Protein AF-A0A8D5UFZ9-F1 (afdb_monomer_lite)

Foldseek 3Di:
DDPVVVVVLLVVLVVLLVQLVVLLDDDVPDDPVNVVVSVVSNVVSLVVLVVSVVVCVVVPHDCPSNPRSHDPRSDHRDDD

Sequence (80 aa):
MDQHLRSFLGDLIEIVHDKYHDSLQAEQDESDLDKTFRLGCNFAYYDVLELIESQLRAFGYDTKQFGVIAPEFGKMSESE

Organism: NCBI:txid1125966

Secondary structure (DSSP, 8-state):
--HHHHHHHHHHHHHHHHHHHHHH-PPTT--HHHHHHHHHHHHHHHHHHHHHHHHHHHTT--GGGGS-SS--TTS-----

pLDDT: mean 92.03, std 9.97, range [36.91, 97.94]

Radius of gyration: 14.18 Å; chains: 1; bounding box: 29×21×44 Å

Structure (mmCIF, N/CA/C/O backbone):
data_AF-A0A8D5UFZ9-F1
#
_entry.id   AF-A0A8D5UFZ9-F1
#
loop_
_atom_site.group_PDB
_atom_site.id
_atom_site.type_symbol
_atom_site.label_atom_id
_atom_site.label_alt_id
_atom_site.label_comp_id
_atom_site.label_asym_id
_atom_site.label_entity_id
_atom_site.label_seq_id
_atom_site.pdbx_PDB_ins_code
_atom_site.Cartn_x
_atom_site.Cartn_y
_atom_site.Cartn_z
_atom_site.occupancy
_atom_site.B_iso_or_equiv
_atom_site.auth_seq_id
_atom_site.auth_comp_id
_atom_site.auth_asym_id
_atom_site.auth_atom_id
_atom_site.pdbx_PDB_model_num
ATOM 1 N N . MET A 1 1 ? -11.162 5.011 18.699 1.00 85.56 1 MET A N 1
ATOM 2 C CA . MET A 1 1 ? -10.643 6.062 17.801 1.00 85.56 1 MET A CA 1
ATOM 3 C C . MET A 1 1 ? -11.777 7.015 17.473 1.00 85.56 1 MET A C 1
ATOM 5 O O . MET A 1 1 ? -12.895 6.537 17.326 1.00 85.56 1 MET A O 1
ATOM 9 N N . ASP A 1 2 ? -11.508 8.321 17.412 1.00 92.56 2 ASP A N 1
ATOM 10 C CA . ASP A 1 2 ? -12.489 9.324 16.965 1.00 92.56 2 ASP A CA 1
ATOM 11 C C . ASP A 1 2 ? -12.955 9.014 15.527 1.00 92.56 2 ASP A C 1
ATOM 13 O O . ASP A 1 2 ? -12.156 8.575 14.697 1.00 92.56 2 ASP A O 1
ATOM 17 N N . GLN A 1 3 ? -14.239 9.229 15.234 1.00 93.62 3 GLN A N 1
ATOM 18 C CA . GLN A 1 3 ? -14.835 9.034 13.914 1.00 93.62 3 GLN A CA 1
ATOM 19 C C . GLN A 1 3 ? -14.157 9.875 12.823 1.00 93.62 3 GLN A C 1
ATOM 21 O O . GLN A 1 3 ? -13.981 9.379 11.709 1.00 93.62 3 GLN A O 1
ATOM 26 N N . HIS A 1 4 ? -13.748 11.110 13.121 1.00 95.50 4 HIS A N 1
ATOM 27 C CA . HIS A 1 4 ? -13.055 11.955 12.146 1.00 95.50 4 HIS A CA 1
ATOM 28 C C . HIS A 1 4 ? -11.692 11.375 11.776 1.00 95.50 4 HIS A C 1
ATOM 30 O O . HIS A 1 4 ? -11.375 11.247 10.596 1.00 95.50 4 HIS A O 1
ATOM 36 N N . LEU A 1 5 ? -10.922 10.950 12.782 1.00 93.69 5 LEU A N 1
ATOM 37 C CA . LEU A 1 5 ? -9.629 10.304 12.569 1.00 93.69 5 LEU A CA 1
ATOM 38 C C . LEU A 1 5 ? -9.786 8.977 11.819 1.00 93.69 5 LEU A C 1
ATOM 40 O O . LEU A 1 5 ? -8.999 8.681 10.927 1.00 93.6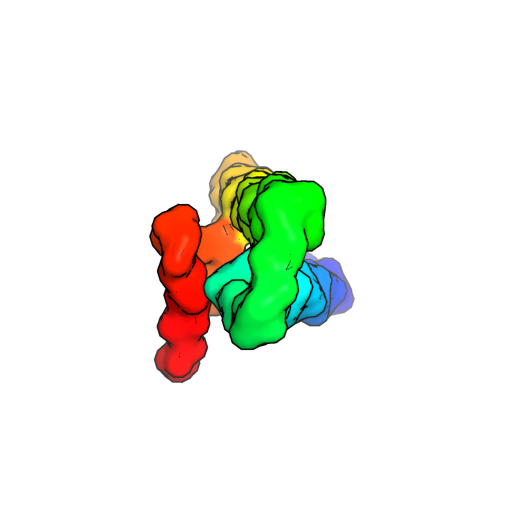9 5 LEU A O 1
ATOM 44 N N . ARG A 1 6 ? -10.825 8.198 12.141 1.00 94.06 6 ARG A N 1
ATOM 45 C CA . ARG A 1 6 ? -11.130 6.956 11.426 1.00 94.06 6 ARG A CA 1
ATOM 46 C C . ARG A 1 6 ? -11.441 7.209 9.953 1.00 94.06 6 ARG A C 1
ATOM 48 O O . ARG A 1 6 ? -10.919 6.489 9.116 1.00 94.06 6 ARG A O 1
ATOM 55 N N . SER A 1 7 ? -12.270 8.204 9.651 1.00 96.31 7 SER A N 1
ATOM 56 C CA . SER A 1 7 ? -12.639 8.522 8.264 1.00 96.31 7 SER A CA 1
ATOM 57 C C . SER A 1 7 ? -11.413 8.999 7.485 1.00 96.31 7 SER A C 1
ATOM 59 O O . SER A 1 7 ? -11.108 8.449 6.440 1.00 96.31 7 SER A O 1
ATOM 61 N N . PHE A 1 8 ? -10.624 9.903 8.077 1.00 96.62 8 PHE A N 1
ATOM 62 C CA . PHE A 1 8 ? -9.365 10.370 7.494 1.00 96.62 8 PHE A CA 1
ATOM 63 C C . PHE A 1 8 ? -8.389 9.227 7.180 1.00 96.62 8 PHE A C 1
ATOM 65 O O . PHE A 1 8 ? -7.789 9.205 6.111 1.00 96.62 8 PHE A O 1
ATOM 72 N N . LEU A 1 9 ? -8.212 8.281 8.109 1.00 96.25 9 LEU A N 1
ATOM 73 C CA . LEU A 1 9 ? -7.335 7.131 7.888 1.00 96.25 9 LEU A CA 1
ATOM 74 C C . LEU A 1 9 ? -7.884 6.192 6.813 1.00 96.25 9 LEU A C 1
ATOM 76 O O . LEU A 1 9 ? -7.093 5.670 6.039 1.00 96.25 9 LEU A O 1
ATOM 80 N N . GLY A 1 10 ? -9.204 5.998 6.753 1.00 96.38 10 GLY A N 1
ATOM 81 C CA . GLY A 1 10 ? -9.850 5.232 5.686 1.00 96.38 10 GLY A CA 1
ATOM 82 C C . GLY A 1 10 ? -9.561 5.833 4.313 1.00 96.38 10 GLY A C 1
ATOM 83 O O . GLY A 1 10 ? -8.995 5.149 3.467 1.00 96.38 10 GLY A O 1
ATOM 84 N N . ASP A 1 11 ? -9.833 7.130 4.151 1.00 97.25 11 ASP A N 1
ATOM 85 C CA . ASP A 1 11 ? -9.581 7.860 2.903 1.00 97.25 11 ASP A CA 1
ATOM 86 C C . ASP A 1 11 ? -8.089 7.822 2.525 1.00 97.25 11 ASP A C 1
ATOM 88 O O . ASP A 1 11 ? -7.727 7.626 1.367 1.00 97.25 11 ASP A O 1
ATOM 92 N N . LEU A 1 12 ? -7.191 7.983 3.507 1.00 97.56 12 LEU A N 1
ATOM 93 C CA . LEU A 1 12 ? -5.748 7.907 3.279 1.00 97.56 12 LEU A CA 1
ATOM 94 C C . LEU A 1 12 ? -5.322 6.519 2.785 1.00 97.56 12 LEU A C 1
ATOM 96 O O . LEU A 1 12 ? -4.535 6.428 1.845 1.00 97.56 12 LEU A O 1
ATOM 100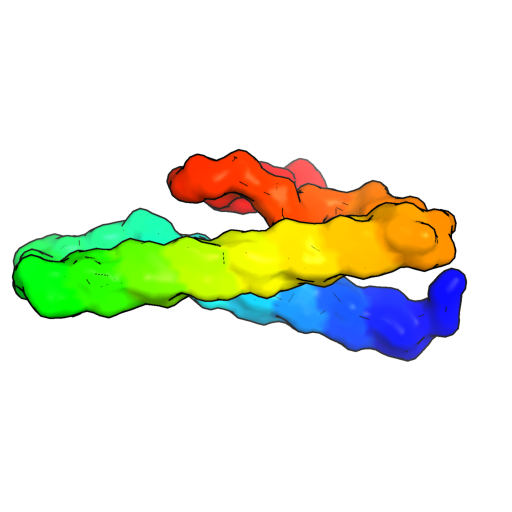 N N . ILE A 1 13 ? -5.814 5.454 3.423 1.00 97.31 13 ILE A N 1
ATOM 101 C CA . ILE A 1 13 ? -5.507 4.069 3.048 1.00 97.31 13 ILE A CA 1
ATOM 102 C C . ILE A 1 13 ? -6.002 3.792 1.624 1.00 97.31 13 ILE A C 1
ATOM 104 O O . ILE A 1 13 ? -5.248 3.238 0.829 1.00 97.31 13 ILE A O 1
ATOM 108 N N . GLU A 1 14 ? -7.212 4.234 1.277 1.00 96.81 14 GLU A N 1
ATOM 109 C CA . GLU A 1 14 ? -7.788 4.086 -0.066 1.00 96.81 14 GLU A CA 1
ATOM 110 C C . GLU A 1 14 ? -6.945 4.806 -1.131 1.00 96.81 14 GLU A C 1
ATOM 112 O O . GLU A 1 14 ? -6.528 4.194 -2.111 1.00 96.81 14 GLU A O 1
ATOM 117 N N . ILE A 1 15 ? -6.555 6.062 -0.886 1.00 97.56 15 ILE A N 1
ATOM 118 C CA . ILE A 1 15 ? -5.699 6.828 -1.809 1.00 97.56 15 ILE A CA 1
ATOM 119 C C . ILE A 1 15 ? -4.343 6.145 -2.036 1.00 97.56 15 ILE A C 1
ATOM 121 O O . ILE A 1 15 ? -3.792 6.189 -3.141 1.00 97.56 15 ILE A O 1
ATOM 125 N N . VAL A 1 16 ? -3.748 5.567 -0.990 1.00 97.44 16 VAL A N 1
ATOM 126 C CA . VAL A 1 16 ? -2.459 4.873 -1.118 1.00 97.44 16 VAL A CA 1
ATOM 127 C C . VAL A 1 16 ? -2.635 3.537 -1.843 1.00 97.44 16 VAL A C 1
ATOM 129 O O . VAL A 1 16 ? -1.785 3.203 -2.670 1.00 97.44 16 VAL A O 1
ATOM 132 N N . HIS A 1 17 ? -3.734 2.812 -1.605 1.00 96.25 17 HIS A N 1
ATOM 133 C CA . HIS A 1 17 ? -4.087 1.610 -2.370 1.00 96.25 17 HIS A CA 1
ATOM 134 C C . HIS A 1 17 ? -4.229 1.901 -3.857 1.00 96.25 17 HIS A C 1
ATOM 136 O O . HIS A 1 17 ? -3.620 1.190 -4.650 1.00 96.25 17 HIS A O 1
ATOM 142 N N . ASP A 1 18 ? -4.947 2.959 -4.235 1.00 95.81 18 ASP A N 1
ATOM 143 C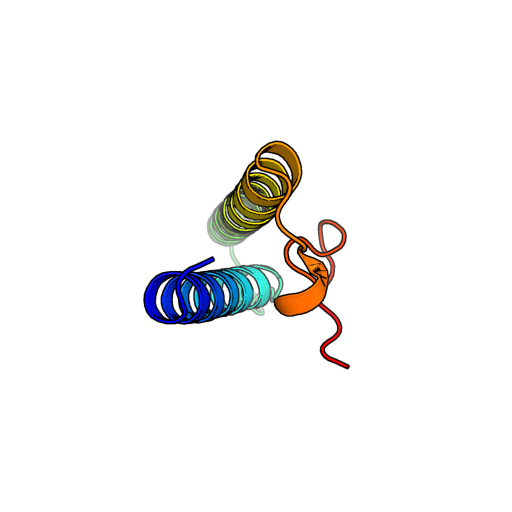 CA . ASP A 1 18 ? -5.113 3.345 -5.641 1.00 95.81 18 ASP A CA 1
ATOM 144 C C . ASP A 1 18 ? -3.755 3.579 -6.310 1.00 95.81 18 ASP A C 1
ATOM 146 O O . ASP A 1 18 ? -3.441 3.001 -7.348 1.00 95.81 18 ASP A O 1
ATOM 150 N N . LYS A 1 19 ? -2.878 4.346 -5.652 1.00 96.25 19 LYS A N 1
ATOM 151 C CA . LYS A 1 19 ? -1.518 4.609 -6.145 1.00 96.25 19 LYS A CA 1
ATOM 152 C C . LYS A 1 19 ? -0.664 3.347 -6.248 1.00 96.25 19 LYS A C 1
ATOM 154 O O . LYS A 1 19 ? 0.126 3.195 -7.183 1.00 96.25 19 LYS A O 1
ATOM 159 N N . TYR A 1 20 ?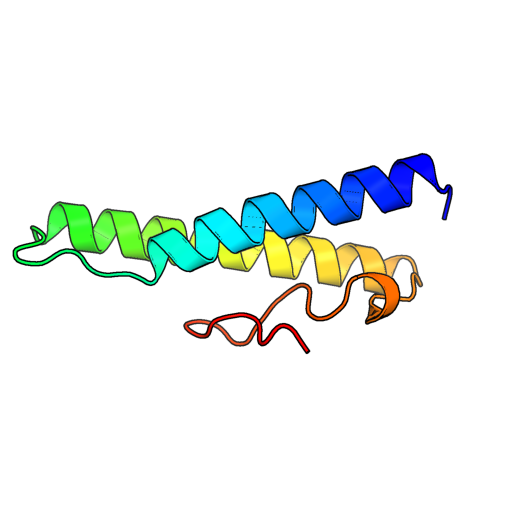 -0.790 2.452 -5.275 1.00 96.50 20 TYR A N 1
ATOM 160 C CA . TYR A 1 20 ? -0.097 1.173 -5.286 1.00 96.50 20 TYR A CA 1
ATOM 161 C C . TYR A 1 20 ? -0.607 0.280 -6.422 1.00 96.50 20 TYR A C 1
ATOM 163 O O . TYR A 1 20 ? 0.201 -0.282 -7.161 1.00 96.50 20 TYR A O 1
ATOM 171 N N . HIS A 1 21 ? -1.919 0.208 -6.625 1.00 94.75 21 HIS A N 1
ATOM 172 C CA . HIS A 1 21 ? -2.529 -0.535 -7.717 1.00 94.75 21 HIS A CA 1
ATOM 173 C C . HIS A 1 21 ? -2.075 0.006 -9.078 1.00 94.75 21 HIS A C 1
ATOM 175 O O . HIS A 1 21 ? -1.592 -0.777 -9.897 1.00 94.75 21 HIS A O 1
ATOM 181 N N . ASP A 1 22 ? -2.105 1.322 -9.286 1.00 94.25 22 ASP A N 1
ATOM 182 C CA . ASP A 1 22 ? -1.604 1.947 -10.515 1.00 94.25 22 ASP A CA 1
ATOM 183 C C . ASP A 1 22 ? -0.145 1.545 -10.790 1.00 94.25 22 ASP A C 1
ATOM 185 O O . ASP A 1 22 ? 0.216 1.179 -11.906 1.00 94.25 22 ASP A O 1
ATOM 189 N N . SER A 1 23 ? 0.701 1.507 -9.754 1.00 94.75 23 SER A N 1
ATOM 190 C CA . SER A 1 23 ? 2.111 1.111 -9.898 1.00 94.75 23 SER A CA 1
ATOM 191 C C . SER A 1 23 ? 2.330 -0.374 -10.248 1.00 94.75 23 SER A C 1
ATOM 193 O O . SER A 1 23 ? 3.390 -0.744 -10.765 1.00 94.75 23 SER A O 1
ATOM 195 N N . LEU A 1 24 ? 1.352 -1.248 -9.983 1.00 93.50 24 LEU A N 1
ATOM 196 C CA . LEU A 1 24 ? 1.425 -2.667 -10.353 1.00 93.50 24 LEU A CA 1
ATOM 197 C C . LEU A 1 24 ? 1.193 -2.881 -11.854 1.00 93.50 24 LEU A C 1
ATOM 199 O O . LEU A 1 24 ? 1.636 -3.894 -12.401 1.00 93.50 24 LEU A O 1
ATOM 203 N N . GLN A 1 25 ? 0.528 -1.941 -12.526 1.00 92.25 25 GLN A N 1
ATOM 204 C CA . GLN A 1 25 ? 0.192 -2.051 -13.939 1.00 92.25 25 GLN A CA 1
ATOM 205 C C . GLN A 1 25 ? 1.374 -1.597 -14.801 1.00 92.25 25 GLN A C 1
ATOM 207 O O . GLN A 1 25 ? 1.779 -0.440 -14.776 1.00 92.25 25 GLN A O 1
ATOM 212 N N . ALA A 1 26 ? 1.960 -2.528 -15.554 1.00 89.62 26 ALA A N 1
ATOM 213 C CA . ALA A 1 26 ? 2.984 -2.198 -16.540 1.00 89.62 26 ALA A CA 1
ATOM 214 C C . ALA A 1 26 ? 2.338 -1.631 -17.811 1.00 89.62 26 ALA A C 1
ATOM 216 O O . ALA A 1 26 ? 1.341 -2.176 -18.295 1.00 89.62 26 ALA A O 1
ATOM 217 N N . GLU A 1 27 ? 2.931 -0.583 -18.378 1.00 89.00 27 GLU A N 1
ATOM 218 C CA . GLU A 1 27 ? 2.516 -0.056 -19.678 1.00 89.00 27 GLU A CA 1
ATOM 219 C C . GLU A 1 27 ? 3.106 -0.898 -20.822 1.00 89.00 27 GLU A C 1
ATOM 221 O O . GLU A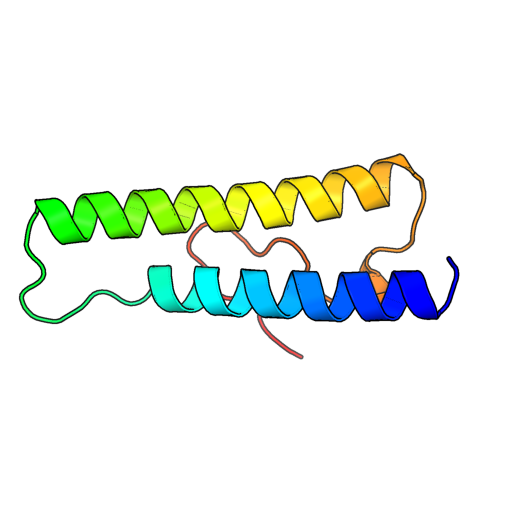 1 27 ? 4.194 -1.473 -20.705 1.00 89.00 27 GLU A O 1
ATOM 226 N N . GLN A 1 28 ? 2.383 -0.991 -21.945 1.00 84.69 28 GLN A N 1
ATOM 227 C CA . GLN A 1 28 ? 2.949 -1.576 -23.163 1.00 84.69 28 GLN A CA 1
ATOM 228 C C . GLN A 1 28 ? 4.062 -0.661 -23.676 1.00 84.69 28 GLN A C 1
ATOM 230 O O . GLN A 1 28 ? 3.874 0.549 -23.760 1.00 84.69 28 GLN A O 1
ATOM 235 N N . ASP A 1 29 ? 5.207 -1.256 -24.010 1.00 89.94 29 ASP A N 1
ATOM 236 C CA . ASP A 1 29 ? 6.410 -0.552 -24.464 1.00 89.94 29 ASP A CA 1
ATOM 237 C C . ASP A 1 29 ? 7.066 0.370 -23.408 1.00 89.94 29 ASP A C 1
ATOM 239 O O . ASP A 1 29 ? 7.760 1.322 -23.770 1.00 89.94 29 ASP A O 1
ATOM 243 N N . GLU A 1 30 ? 6.903 0.074 -22.104 1.00 92.31 30 GLU A N 1
ATOM 244 C CA . GLU A 1 30 ? 7.595 0.811 -21.029 1.00 92.31 30 GLU A CA 1
ATOM 245 C C . GLU A 1 30 ? 9.124 0.794 -21.221 1.00 92.31 30 GLU A C 1
ATOM 247 O O . GLU A 1 30 ? 9.730 -0.250 -21.488 1.00 92.31 30 GLU A O 1
ATOM 252 N N . SER A 1 31 ? 9.774 1.955 -21.073 1.00 95.69 31 SER A N 1
ATOM 253 C CA . SER A 1 31 ? 11.237 2.017 -21.097 1.00 95.69 31 SER A CA 1
ATOM 254 C C . SER A 1 31 ? 11.833 1.401 -19.824 1.00 95.69 31 SER A C 1
ATOM 256 O O . SER A 1 31 ? 11.180 1.335 -18.781 1.00 95.69 31 SER A O 1
ATOM 258 N N . ASP A 1 32 ? 13.110 1.004 -19.859 1.00 94.81 32 ASP A N 1
ATOM 259 C CA . ASP A 1 32 ? 13.802 0.486 -18.666 1.00 94.81 32 ASP A CA 1
ATOM 260 C C . ASP A 1 32 ? 13.804 1.494 -17.500 1.00 94.81 32 ASP A C 1
ATOM 262 O O . ASP A 1 32 ? 13.754 1.108 -16.325 1.00 94.81 32 ASP A O 1
ATOM 266 N N . LEU A 1 33 ? 13.846 2.794 -17.817 1.00 95.81 33 LEU A N 1
ATOM 267 C CA . LEU A 1 33 ? 13.785 3.862 -16.824 1.00 95.81 33 LEU A CA 1
ATOM 268 C C . LEU A 1 33 ? 12.389 3.953 -16.199 1.00 95.81 33 LEU A C 1
ATOM 270 O O . LEU A 1 33 ? 12.284 3.980 -14.973 1.00 95.81 33 LEU A O 1
ATOM 274 N N . ASP A 1 34 ? 11.340 3.943 -17.022 1.00 95.06 34 ASP A N 1
ATOM 275 C CA . ASP A 1 34 ? 9.949 4.025 -16.559 1.00 95.06 34 ASP A CA 1
ATOM 276 C C . ASP A 1 34 ? 9.579 2.801 -15.721 1.00 95.06 34 ASP A C 1
ATOM 278 O O . ASP A 1 34 ? 9.011 2.934 -14.637 1.00 95.06 34 ASP A O 1
ATOM 282 N N . LYS A 1 35 ? 10.019 1.613 -16.145 1.00 95.19 35 LYS A N 1
ATOM 283 C CA . LYS A 1 35 ? 9.893 0.378 -15.368 1.00 95.19 35 LYS A CA 1
ATOM 284 C C . LYS A 1 35 ? 10.548 0.496 -13.996 1.00 95.19 35 LYS A C 1
ATOM 286 O O . LYS A 1 35 ? 9.951 0.132 -12.984 1.00 95.19 35 LYS A O 1
ATOM 291 N N . THR A 1 36 ? 11.785 0.987 -13.945 1.00 96.31 36 THR A N 1
ATOM 292 C CA . THR A 1 36 ? 12.521 1.139 -12.681 1.00 96.31 36 THR A CA 1
ATOM 293 C C . THR A 1 36 ? 11.825 2.142 -11.764 1.00 96.31 36 THR A C 1
ATOM 295 O O . THR A 1 36 ? 11.676 1.887 -10.569 1.00 96.31 36 THR A O 1
ATOM 298 N N . PHE A 1 37 ? 11.355 3.257 -12.324 1.00 95.94 37 PHE A N 1
ATOM 299 C CA . PHE A 1 37 ? 10.592 4.262 -11.594 1.00 95.94 37 PHE A CA 1
ATOM 300 C C . PHE A 1 37 ? 9.294 3.678 -11.024 1.00 95.94 37 PHE A C 1
ATOM 302 O O . PHE A 1 37 ? 9.050 3.786 -9.822 1.00 95.94 37 PHE A O 1
ATOM 309 N N . ARG A 1 38 ? 8.515 2.975 -11.850 1.00 96.00 38 ARG A N 1
ATOM 310 C CA . ARG A 1 38 ? 7.271 2.307 -11.456 1.00 96.00 38 ARG A CA 1
ATOM 311 C C . ARG A 1 38 ? 7.487 1.290 -10.335 1.00 96.00 38 ARG A C 1
ATOM 313 O O . ARG A 1 38 ? 6.747 1.305 -9.356 1.00 96.00 38 ARG A O 1
ATOM 320 N N . LEU A 1 39 ? 8.519 0.448 -10.429 1.00 94.94 39 LEU A N 1
ATOM 321 C CA . LEU A 1 39 ? 8.873 -0.503 -9.367 1.00 94.94 39 LEU A CA 1
ATOM 322 C C . LEU A 1 39 ? 9.294 0.205 -8.068 1.00 94.94 39 LEU A C 1
ATOM 324 O O . LEU A 1 39 ? 8.967 -0.260 -6.977 1.00 94.94 39 LEU A O 1
ATOM 328 N N . GLY A 1 40 ? 9.973 1.350 -8.171 1.00 96.69 40 GLY A N 1
ATOM 329 C CA . GLY A 1 40 ? 10.278 2.203 -7.022 1.00 96.69 40 GLY A CA 1
ATOM 330 C C . GLY A 1 40 ? 9.016 2.765 -6.360 1.00 96.69 40 GLY A C 1
ATOM 331 O O . GLY A 1 40 ? 8.879 2.690 -5.140 1.00 96.69 40 GLY A O 1
ATOM 332 N N . CYS A 1 41 ? 8.067 3.268 -7.155 1.00 96.19 41 CYS A N 1
ATOM 333 C CA . CYS A 1 41 ? 6.755 3.705 -6.671 1.00 96.19 41 CYS A CA 1
ATOM 334 C C . CYS A 1 41 ? 5.989 2.560 -6.001 1.00 96.19 41 CYS A C 1
ATOM 336 O O . CYS A 1 41 ? 5.432 2.748 -4.922 1.00 96.19 41 CYS A O 1
ATOM 338 N N . ASN A 1 42 ? 6.019 1.370 -6.600 1.00 95.50 42 ASN A N 1
ATOM 339 C CA . ASN A 1 42 ? 5.386 0.178 -6.055 1.00 95.50 42 ASN A CA 1
ATOM 340 C C . ASN A 1 42 ? 5.888 -0.153 -4.648 1.00 95.50 42 ASN A C 1
ATOM 342 O O . ASN A 1 42 ? 5.086 -0.321 -3.729 1.00 95.50 42 ASN A O 1
ATOM 346 N N . PHE A 1 43 ? 7.208 -0.160 -4.460 1.00 96.38 43 PHE A N 1
ATOM 347 C CA . PHE A 1 43 ? 7.809 -0.352 -3.145 1.00 96.38 43 PHE A CA 1
ATOM 348 C C . PHE A 1 43 ? 7.432 0.765 -2.164 1.00 96.38 43 PHE A C 1
ATOM 350 O O . PHE A 1 43 ? 7.053 0.482 -1.031 1.00 96.38 43 PHE A O 1
ATOM 357 N N . ALA A 1 44 ? 7.482 2.025 -2.600 1.00 97.62 44 ALA A N 1
ATOM 358 C CA . ALA A 1 44 ? 7.188 3.168 -1.740 1.00 97.62 44 ALA A CA 1
ATOM 359 C C . ALA A 1 44 ? 5.740 3.172 -1.224 1.00 97.62 44 ALA A C 1
ATOM 361 O O . ALA A 1 44 ? 5.514 3.433 -0.045 1.00 97.62 44 ALA A O 1
ATOM 362 N N . TYR A 1 45 ? 4.752 2.877 -2.074 1.00 97.75 45 TYR A N 1
ATOM 363 C CA . TYR A 1 45 ? 3.354 2.842 -1.636 1.00 97.75 45 TYR A CA 1
ATOM 364 C C . TYR A 1 45 ? 3.063 1.645 -0.730 1.00 97.75 45 TYR A C 1
ATOM 366 O O . TYR A 1 45 ? 2.342 1.795 0.256 1.00 97.75 45 TYR A O 1
ATOM 374 N N . TYR A 1 46 ? 3.673 0.491 -1.006 1.00 96.88 46 TYR A N 1
ATOM 375 C CA . TYR A 1 46 ? 3.580 -0.666 -0.120 1.00 96.88 46 TYR A CA 1
ATOM 376 C C . TYR A 1 46 ? 4.144 -0.376 1.279 1.00 96.88 46 TYR A C 1
ATOM 378 O O . TYR A 1 46 ? 3.478 -0.655 2.273 1.00 96.88 46 TYR A O 1
ATOM 386 N N . ASP A 1 47 ? 5.340 0.216 1.361 1.00 97.69 47 ASP A N 1
ATOM 387 C CA . ASP A 1 47 ? 5.993 0.565 2.632 1.00 97.69 47 ASP A CA 1
ATOM 388 C C . ASP A 1 47 ? 5.123 1.515 3.471 1.00 97.69 47 ASP A C 1
ATOM 390 O O . ASP A 1 47 ? 4.978 1.344 4.680 1.00 97.69 47 ASP A O 1
ATOM 394 N N . VAL A 1 48 ? 4.440 2.466 2.823 1.00 97.94 48 VAL A N 1
ATOM 395 C CA . VAL A 1 48 ? 3.481 3.354 3.496 1.00 97.94 48 VAL A CA 1
ATOM 396 C C . VAL A 1 48 ? 2.292 2.578 4.074 1.00 97.94 48 VAL A C 1
ATOM 398 O O . VAL A 1 48 ? 1.915 2.833 5.220 1.00 97.94 48 VAL A O 1
ATOM 401 N N . LEU A 1 49 ? 1.703 1.638 3.327 1.00 97.38 49 LEU A N 1
ATOM 402 C CA . LEU A 1 49 ? 0.600 0.806 3.828 1.00 97.38 49 LEU A CA 1
ATOM 403 C C . LEU A 1 49 ? 1.047 -0.059 5.015 1.00 97.38 49 LEU A C 1
ATOM 405 O O . LEU A 1 49 ? 0.345 -0.121 6.028 1.00 97.38 49 LEU A O 1
ATOM 409 N N . GLU A 1 50 ? 2.229 -0.675 4.923 1.00 97.19 50 GLU A N 1
ATOM 410 C CA . GLU A 1 50 ? 2.802 -1.483 6.005 1.00 97.19 50 GLU A CA 1
ATOM 411 C C . GLU A 1 50 ? 3.067 -0.635 7.253 1.00 97.19 50 GLU A C 1
ATOM 413 O O . GLU A 1 50 ? 2.711 -1.027 8.369 1.00 97.19 50 GLU A O 1
ATOM 418 N N . LEU A 1 51 ? 3.611 0.571 7.072 1.00 97.94 51 LEU A N 1
ATOM 419 C CA . LEU A 1 51 ? 3.853 1.508 8.159 1.00 97.94 51 LEU A CA 1
ATOM 420 C C . LEU A 1 51 ? 2.546 1.910 8.850 1.00 97.94 51 LEU A C 1
ATOM 422 O O . LEU A 1 51 ? 2.480 1.869 10.080 1.00 97.94 51 LEU A O 1
ATOM 426 N N . ILE A 1 52 ? 1.502 2.267 8.092 1.00 96.81 52 ILE A N 1
ATOM 427 C CA . ILE A 1 52 ? 0.182 2.607 8.650 1.00 96.81 52 ILE A CA 1
ATOM 428 C C . ILE A 1 52 ? -0.355 1.438 9.479 1.00 96.81 52 ILE A C 1
ATOM 430 O O . ILE A 1 52 ? -0.744 1.627 10.635 1.00 96.81 52 ILE A O 1
ATOM 434 N N . GLU A 1 53 ? -0.350 0.226 8.923 1.00 96.56 53 GLU A N 1
ATOM 435 C CA . GLU A 1 53 ? -0.849 -0.956 9.620 1.00 96.56 53 GLU A CA 1
ATOM 436 C C . GLU A 1 53 ? -0.051 -1.251 10.898 1.00 96.56 53 GLU A C 1
ATOM 438 O O . GLU A 1 53 ? -0.633 -1.492 11.961 1.00 96.56 53 GLU A O 1
ATOM 443 N N . SER A 1 54 ? 1.277 -1.185 10.813 1.00 96.88 54 SER A N 1
ATOM 444 C CA . SER A 1 54 ? 2.192 -1.405 11.931 1.00 96.88 54 SER A CA 1
ATOM 445 C C . SER A 1 54 ? 1.955 -0.403 13.061 1.00 96.88 54 SER A C 1
ATOM 447 O O . SER A 1 54 ? 1.817 -0.802 14.221 1.00 96.88 54 SER A O 1
ATOM 449 N N . GLN A 1 55 ? 1.805 0.888 12.741 1.00 96.88 55 GLN A N 1
ATOM 450 C CA . GLN A 1 55 ? 1.497 1.912 13.740 1.00 96.88 55 GLN A CA 1
ATOM 451 C C . GLN A 1 55 ? 0.125 1.684 14.382 1.00 96.88 55 GLN A C 1
ATOM 453 O O . GLN A 1 55 ? 0.000 1.739 15.605 1.00 96.88 55 GLN A O 1
ATOM 458 N N . LEU A 1 56 ? -0.910 1.365 13.602 1.00 95.62 56 LEU A N 1
ATOM 459 C CA . LEU A 1 56 ? -2.239 1.103 14.160 1.00 95.62 56 LEU A CA 1
ATOM 460 C C . LEU A 1 56 ? -2.229 -0.093 15.120 1.00 95.62 56 LEU A C 1
ATOM 462 O O . LEU A 1 56 ? -2.766 0.005 16.227 1.00 95.62 56 LEU A O 1
ATOM 466 N N . ARG A 1 57 ? -1.557 -1.187 14.741 1.00 94.94 57 ARG A N 1
ATOM 467 C CA . ARG A 1 57 ? -1.384 -2.370 15.596 1.00 94.94 57 ARG A CA 1
ATOM 468 C C . ARG A 1 57 ? -0.585 -2.049 16.859 1.00 94.94 57 ARG A C 1
ATOM 470 O O . ARG A 1 57 ? -0.991 -2.456 17.946 1.00 94.94 57 ARG A O 1
ATOM 477 N N . ALA A 1 58 ? 0.511 -1.299 16.743 1.00 97.00 58 ALA A N 1
ATOM 478 C CA . ALA A 1 58 ? 1.362 -0.927 17.876 1.00 97.00 58 ALA A CA 1
ATOM 479 C C . ALA A 1 58 ? 0.615 -0.094 18.932 1.00 97.00 58 ALA A C 1
ATOM 481 O O . ALA A 1 58 ? 0.860 -0.243 20.128 1.00 97.00 58 ALA A O 1
ATOM 482 N N . PHE A 1 59 ? -0.335 0.739 18.501 1.00 94.88 59 PHE A N 1
ATOM 483 C CA . PHE A 1 59 ? -1.198 1.523 19.388 1.00 94.88 59 PHE A CA 1
ATOM 484 C C . PHE A 1 59 ? -2.451 0.765 19.868 1.00 94.88 59 PHE A C 1
ATOM 486 O O . PHE A 1 59 ? -3.275 1.332 20.587 1.00 94.88 59 PHE A O 1
ATOM 493 N N . GLY A 1 60 ? -2.600 -0.516 19.510 1.00 94.25 60 GLY A N 1
ATOM 494 C CA . GLY A 1 60 ? -3.704 -1.367 19.954 1.00 94.25 60 GLY A CA 1
ATOM 495 C C . GLY A 1 60 ? -5.036 -1.092 19.253 1.00 94.25 60 GLY A C 1
ATOM 496 O O . GLY A 1 60 ? -6.089 -1.435 19.793 1.00 94.25 60 GLY A O 1
ATOM 497 N N . TYR A 1 61 ? -5.020 -0.466 18.072 1.00 93.56 61 TYR A N 1
ATOM 498 C CA . TYR A 1 61 ? -6.226 -0.296 17.267 1.00 93.56 61 TYR A CA 1
ATOM 499 C C . TYR A 1 61 ? -6.575 -1.581 16.515 1.00 93.56 61 TYR A C 1
ATOM 501 O O . TYR A 1 61 ? -5.704 -2.278 15.998 1.00 93.56 61 TYR A O 1
ATOM 509 N N . ASP A 1 62 ? -7.874 -1.868 16.410 1.00 91.38 62 ASP A N 1
ATOM 510 C CA . ASP A 1 62 ? -8.371 -2.939 15.550 1.00 91.38 62 ASP A CA 1
ATOM 511 C C . ASP A 1 62 ? -8.240 -2.517 14.081 1.00 91.38 62 ASP A C 1
ATOM 513 O O . ASP A 1 62 ? -8.969 -1.639 13.616 1.00 91.38 62 ASP A O 1
ATOM 517 N N . THR A 1 63 ? -7.296 -3.106 13.345 1.00 91.88 63 THR A N 1
ATOM 518 C CA . THR A 1 63 ? -7.085 -2.782 11.926 1.00 91.88 63 THR A CA 1
ATOM 519 C C . THR A 1 63 ? -8.155 -3.374 11.019 1.00 91.88 63 THR A C 1
ATOM 521 O O . THR A 1 63 ? -8.346 -2.865 9.919 1.00 91.88 63 THR A O 1
ATOM 524 N N . LYS A 1 64 ? -8.935 -4.362 11.485 1.00 89.56 64 LYS A N 1
ATOM 525 C CA . LYS A 1 64 ? -9.993 -4.992 10.677 1.00 89.56 64 LYS A CA 1
ATOM 526 C C . LYS A 1 64 ? -11.090 -4.014 10.270 1.00 89.56 64 LYS A C 1
ATOM 528 O O . LYS A 1 64 ? -11.767 -4.233 9.273 1.00 89.56 64 LYS A O 1
ATOM 533 N N . GLN A 1 65 ? -11.247 -2.914 11.006 1.00 90.50 65 GLN A N 1
ATOM 534 C CA . GLN A 1 65 ? -12.211 -1.858 10.682 1.00 90.50 65 GLN A CA 1
ATOM 535 C C . GLN A 1 65 ? -11.903 -1.104 9.374 1.00 90.50 65 GLN A C 1
ATOM 537 O O . GLN A 1 65 ? -12.740 -0.301 8.957 1.00 90.50 65 GLN A O 1
ATOM 542 N N . PHE A 1 66 ? -10.714 -1.322 8.796 1.00 91.12 66 PHE A N 1
ATOM 543 C CA . PHE A 1 66 ? -10.233 -0.753 7.535 1.00 91.12 66 PHE A CA 1
ATOM 544 C C . PHE A 1 66 ? -10.065 -1.809 6.427 1.00 91.12 66 PHE A C 1
ATOM 546 O O . PHE A 1 66 ? -9.559 -1.485 5.360 1.00 91.12 66 PHE A O 1
ATOM 553 N N . GLY A 1 67 ? -10.445 -3.070 6.670 1.00 89.50 67 GLY A N 1
ATOM 554 C CA . GLY A 1 67 ? -10.149 -4.170 5.750 1.00 89.50 67 GLY A CA 1
ATOM 555 C C . GLY A 1 67 ? -8.657 -4.520 5.712 1.00 89.50 67 GLY A C 1
ATOM 556 O O . GLY A 1 67 ? -7.970 -4.472 6.737 1.00 89.50 67 GLY A O 1
ATOM 557 N N . VAL A 1 68 ? -8.162 -4.905 4.534 1.00 92.19 68 VAL A N 1
ATOM 558 C CA . VAL A 1 68 ? -6.739 -5.190 4.298 1.00 92.19 68 VAL A CA 1
ATOM 559 C C . VAL A 1 68 ? -5.995 -3.872 4.076 1.00 92.19 68 VAL A C 1
ATOM 561 O O . VAL A 1 68 ? -6.173 -3.219 3.049 1.00 92.19 68 VAL A O 1
ATOM 564 N N . ILE A 1 69 ? -5.153 -3.478 5.037 1.00 93.31 69 ILE A N 1
ATOM 565 C CA . ILE A 1 69 ? -4.351 -2.251 4.933 1.00 93.31 69 ILE A CA 1
ATOM 566 C C . ILE A 1 69 ? -3.120 -2.509 4.060 1.00 93.31 69 ILE A C 1
ATOM 568 O O . ILE A 1 69 ? -3.031 -1.941 2.979 1.00 93.31 69 ILE A O 1
ATOM 572 N N . ALA A 1 70 ? -2.204 -3.389 4.473 1.00 92.44 70 ALA A N 1
ATOM 573 C CA . ALA A 1 70 ? -1.093 -3.816 3.628 1.00 92.44 70 ALA A CA 1
ATOM 574 C C . ALA A 1 70 ? -1.429 -5.168 2.964 1.00 92.44 70 ALA A C 1
ATOM 576 O O . ALA A 1 70 ? -1.648 -6.155 3.674 1.00 92.44 70 ALA A O 1
ATOM 577 N N . PRO A 1 71 ? -1.507 -5.246 1.621 1.00 89.06 71 PRO A N 1
ATOM 578 C CA . PRO A 1 71 ? -1.681 -6.518 0.923 1.00 89.06 71 PRO A CA 1
ATOM 579 C C . PRO A 1 71 ? -0.376 -7.329 0.955 1.00 89.06 71 PRO A C 1
ATOM 581 O O . PRO A 1 71 ? 0.626 -6.903 1.519 1.00 89.06 71 PRO A O 1
ATOM 584 N N . GLU A 1 72 ? -0.346 -8.505 0.330 1.00 89.38 72 GLU A N 1
ATOM 585 C CA . GLU A 1 72 ? 0.936 -9.156 0.041 1.00 89.38 72 GLU A CA 1
ATOM 586 C C . GLU A 1 72 ? 1.710 -8.326 -0.997 1.00 89.38 72 GLU A C 1
ATOM 588 O O . GLU A 1 72 ? 1.130 -7.840 -1.973 1.00 89.38 72 GLU A O 1
ATOM 593 N N . PHE A 1 73 ? 3.020 -8.156 -0.801 1.00 89.19 73 PHE A N 1
ATOM 594 C CA . PHE A 1 73 ? 3.848 -7.383 -1.727 1.00 89.19 73 PHE A CA 1
ATOM 595 C C . PHE A 1 73 ? 3.732 -7.918 -3.163 1.00 89.19 73 PHE A C 1
ATOM 597 O O . PHE A 1 73 ? 3.857 -9.118 -3.412 1.00 89.19 73 PHE A O 1
ATOM 604 N N . GLY A 1 74 ? 3.484 -7.020 -4.115 1.00 86.69 74 GLY A N 1
ATOM 605 C CA . GLY A 1 74 ? 3.228 -7.347 -5.516 1.00 86.69 74 GLY A CA 1
ATOM 606 C C . GLY A 1 74 ? 1.800 -7.809 -5.839 1.00 86.69 74 GLY A C 1
ATOM 607 O O . GLY A 1 74 ? 1.522 -8.084 -7.005 1.00 86.69 74 GLY A O 1
ATOM 608 N N . LYS A 1 75 ? 0.888 -7.902 -4.860 1.00 86.12 75 LYS A N 1
ATOM 609 C CA . LYS A 1 75 ? -0.523 -8.276 -5.074 1.00 86.12 75 LYS A CA 1
ATOM 610 C C . LYS A 1 75 ? -1.468 -7.119 -4.782 1.00 86.12 75 LYS A C 1
ATOM 612 O O . LYS A 1 75 ? -1.159 -6.258 -3.966 1.00 86.12 75 LYS A O 1
ATOM 617 N N . MET A 1 76 ? -2.629 -7.124 -5.434 1.00 80.94 76 MET A N 1
ATOM 618 C CA . MET A 1 76 ? -3.720 -6.194 -5.126 1.00 80.94 76 MET A CA 1
ATOM 619 C C . MET A 1 76 ? -4.357 -6.543 -3.776 1.00 80.94 76 MET A C 1
ATOM 621 O O . MET A 1 76 ? -4.340 -7.704 -3.360 1.00 80.94 76 MET A O 1
ATOM 625 N N . SER A 1 77 ? -4.935 -5.549 -3.100 1.00 69.62 77 SER A N 1
ATOM 626 C CA . SER A 1 77 ? -5.830 -5.796 -1.972 1.00 69.62 77 SER A CA 1
ATOM 627 C C . SER A 1 77 ? -7.143 -6.370 -2.510 1.00 69.62 77 SER A C 1
ATOM 629 O O . SER A 1 77 ? -7.851 -5.727 -3.281 1.00 69.62 77 SER A O 1
ATOM 631 N N . GLU A 1 78 ? -7.460 -7.615 -2.153 1.00 58.25 78 GLU A N 1
ATOM 632 C CA . GLU A 1 78 ? -8.784 -8.171 -2.439 1.00 58.25 78 GLU A CA 1
ATOM 633 C C . GLU A 1 78 ? -9.802 -7.401 -1.590 1.00 58.25 78 GLU A C 1
ATOM 635 O O . GLU A 1 78 ? -9.789 -7.466 -0.359 1.00 58.25 78 GLU A O 1
ATOM 640 N N . SER A 1 79 ? -10.632 -6.598 -2.253 1.00 47.50 7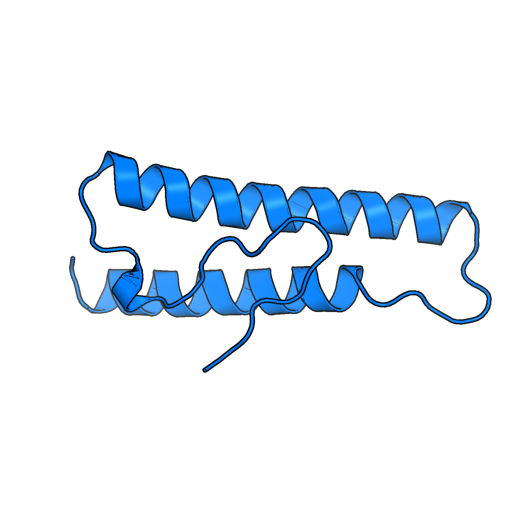9 SER A N 1
ATOM 641 C CA . SER A 1 79 ? -11.808 -5.985 -1.644 1.00 47.50 79 SER A CA 1
ATOM 642 C C . SER A 1 79 ? -12.900 -7.058 -1.589 1.00 47.50 79 SER A C 1
ATOM 644 O O . SER A 1 79 ? -13.434 -7.426 -2.636 1.00 47.50 79 SER A O 1
ATOM 646 N N . GLU A 1 80 ? -13.187 -7.602 -0.405 1.00 36.91 80 GLU A N 1
ATOM 647 C CA . GLU A 1 80 ? -14.418 -8.380 -0.158 1.00 36.91 80 GLU A CA 1
ATOM 648 C C . GLU A 1 80 ? -15.609 -7.458 0.132 1.00 36.91 80 GLU A C 1
ATOM 650 O O . GLU A 1 80 ? -15.443 -6.497 0.922 1.00 36.91 80 GLU A O 1
#